Protein AF-A0A760MSY5-F1 (afdb_monomer_lite)

Radius of gyration: 21.61 Å; chains: 1; bounding box: 55×41×45 Å

Secondary structure (DSSP, 8-state):
---TTSSSSSTTSS------TT--THHHHHHHHHHHHTTS----SS--HHHHHHHHHHHTTSSSHHHHHHHHHHHHHH---HHHHTT--GGGEETTTTEEEE--SSS---EEEEPPHHHHHHHHH-

Organism: Salmonella enterica (NCBI:txid28901)

Structure (mmCIF, N/CA/C/O backbone):
data_AF-A0A760MSY5-F1
#
_entry.id   AF-A0A760MSY5-F1
#
loop_
_atom_site.group_PDB
_atom_site.id
_atom_site.type_symbol
_atom_site.label_atom_id
_atom_site.label_alt_id
_atom_site.label_comp_id
_atom_site.label_asym_id
_atom_site.label_entity_id
_atom_site.label_seq_id
_atom_site.pdbx_PDB_ins_code
_atom_site.Cartn_x
_atom_site.Cartn_y
_atom_site.Cartn_z
_atom_site.occupancy
_atom_site.B_iso_or_equiv
_atom_site.auth_seq_id
_atom_site.auth_comp_id
_atom_site.auth_asym_id
_atom_site.auth_atom_id
_atom_site.pdbx_PDB_model_num
ATOM 1 N N . MET A 1 1 ? 22.586 25.901 3.354 1.00 40.97 1 MET A N 1
ATOM 2 C CA . MET A 1 1 ? 23.831 25.902 4.152 1.00 40.97 1 MET A CA 1
ATOM 3 C C . MET A 1 1 ? 23.592 25.016 5.373 1.00 40.97 1 MET A C 1
ATOM 5 O O . MET A 1 1 ? 22.970 25.500 6.312 1.00 40.97 1 MET A O 1
ATOM 9 N N . PRO A 1 2 ? 23.890 23.703 5.324 1.00 46.94 2 PRO A N 1
ATOM 10 C CA . PRO A 1 2 ? 23.371 22.761 6.310 1.00 46.94 2 PRO A CA 1
ATOM 11 C C . PRO A 1 2 ? 24.303 22.599 7.516 1.00 46.94 2 PRO A C 1
ATOM 13 O O . PRO A 1 2 ? 25.504 22.389 7.385 1.00 46.94 2 PRO A O 1
ATOM 16 N N . SER A 1 3 ? 23.699 22.665 8.701 1.00 45.94 3 SER A N 1
ATOM 17 C CA . SER A 1 3 ? 24.295 22.462 10.025 1.00 45.94 3 SER A CA 1
ATOM 18 C C . SER A 1 3 ? 24.462 20.972 10.371 1.00 45.94 3 SER A C 1
ATOM 20 O O . SER A 1 3 ? 23.985 20.509 11.404 1.00 45.94 3 SER A O 1
ATOM 22 N N . SER A 1 4 ? 25.126 20.196 9.512 1.00 50.91 4 SER A N 1
ATOM 23 C CA . SER A 1 4 ? 25.341 18.747 9.691 1.00 50.91 4 SER A CA 1
ATOM 24 C C . SER A 1 4 ? 26.480 18.376 10.658 1.00 50.91 4 SER A C 1
ATOM 26 O O . SER A 1 4 ? 26.772 17.198 10.834 1.00 50.91 4 SER A O 1
ATOM 28 N N . ALA A 1 5 ? 27.124 19.347 11.309 1.00 48.00 5 ALA A N 1
ATOM 29 C CA . ALA A 1 5 ? 28.349 19.103 12.075 1.00 48.00 5 ALA A CA 1
ATOM 30 C C . ALA A 1 5 ? 28.143 18.677 13.545 1.00 48.00 5 ALA A C 1
ATOM 32 O O . ALA A 1 5 ? 29.095 18.234 14.177 1.00 48.00 5 ALA A O 1
ATOM 33 N N . LEU A 1 6 ? 26.934 18.783 14.114 1.00 47.06 6 LEU A N 1
ATOM 34 C CA . LEU A 1 6 ? 26.741 18.602 15.568 1.00 47.06 6 LEU A CA 1
ATOM 35 C C . LEU A 1 6 ? 26.134 17.253 15.994 1.00 47.06 6 LEU A C 1
ATOM 37 O O . LEU A 1 6 ? 26.088 16.967 17.186 1.00 47.06 6 LEU A O 1
ATOM 41 N N . SER A 1 7 ? 25.716 16.390 15.059 1.00 49.38 7 SER A N 1
ATOM 42 C CA . SER A 1 7 ? 25.141 15.076 15.409 1.00 49.38 7 SER A CA 1
ATOM 43 C C . SER A 1 7 ? 26.186 13.973 15.616 1.00 49.38 7 SER A C 1
ATOM 45 O O . SER A 1 7 ? 25.867 12.945 16.208 1.00 49.38 7 SER A O 1
ATOM 47 N N . VAL A 1 8 ? 27.420 14.152 15.133 1.00 52.41 8 VAL A N 1
ATOM 48 C CA . VAL A 1 8 ? 28.436 13.082 15.152 1.00 52.41 8 VAL A CA 1
ATOM 49 C C . VAL A 1 8 ? 29.149 12.990 16.508 1.00 52.41 8 VAL A C 1
ATOM 51 O O . VAL A 1 8 ? 29.555 11.905 16.912 1.00 52.41 8 VAL A O 1
ATOM 54 N N . SER A 1 9 ? 29.226 14.085 17.275 1.00 46.94 9 SER A N 1
ATOM 55 C CA . SER A 1 9 ? 29.956 14.088 18.554 1.00 46.94 9 SER A CA 1
ATOM 56 C C . SER A 1 9 ? 29.232 13.402 19.717 1.00 46.94 9 SER A C 1
ATOM 58 O O . SER A 1 9 ? 29.896 12.952 20.646 1.00 46.94 9 SER A O 1
ATOM 60 N N . TYR A 1 10 ? 27.901 13.271 19.692 1.00 50.97 10 TYR A N 1
ATOM 61 C CA . TYR A 1 10 ? 27.163 12.643 20.804 1.00 50.97 10 TYR A CA 1
ATOM 62 C C . TYR A 1 10 ? 27.133 11.109 20.745 1.00 50.97 10 TYR A C 1
ATOM 64 O O . TYR A 1 10 ? 26.985 10.463 21.780 1.00 50.97 10 TYR A O 1
ATOM 72 N N . ALA A 1 11 ? 27.338 10.510 19.567 1.00 47.09 11 ALA A N 1
ATOM 73 C CA . ALA A 1 11 ? 27.402 9.054 19.421 1.00 47.09 11 ALA A CA 1
ATOM 74 C C . ALA A 1 11 ? 28.681 8.446 20.034 1.00 47.09 11 ALA A C 1
ATOM 76 O O . ALA A 1 11 ? 28.707 7.262 20.358 1.00 47.09 11 ALA A O 1
ATOM 77 N N . ALA A 1 12 ? 29.725 9.257 20.236 1.00 50.00 12 ALA A N 1
ATOM 78 C CA . ALA A 1 12 ? 31.003 8.810 20.784 1.00 50.00 12 ALA A CA 1
ATOM 79 C C . ALA A 1 12 ? 31.053 8.760 22.326 1.00 50.00 12 ALA A C 1
ATOM 81 O O . ALA A 1 12 ? 32.009 8.220 22.872 1.00 50.00 12 ALA A O 1
ATOM 82 N N . LEU A 1 13 ? 30.053 9.297 23.042 1.00 49.81 13 LEU A N 1
ATOM 83 C CA . LEU A 1 13 ? 30.079 9.381 24.515 1.00 49.81 13 LEU A CA 1
ATOM 84 C C . LEU A 1 13 ? 29.139 8.401 25.239 1.00 49.81 13 LEU A C 1
ATOM 86 O O . LEU A 1 13 ? 29.131 8.377 26.467 1.00 49.81 13 LEU A O 1
ATOM 90 N N . ILE A 1 14 ? 28.392 7.550 24.522 1.00 51.16 14 ILE A N 1
ATOM 91 C CA . ILE A 1 14 ? 27.525 6.511 25.122 1.00 51.16 14 ILE A CA 1
ATOM 92 C C . ILE A 1 14 ? 28.010 5.104 24.730 1.00 51.16 14 ILE A C 1
ATOM 94 O O . ILE A 1 14 ? 27.237 4.231 24.361 1.00 51.16 14 ILE A O 1
ATOM 98 N N . PHE A 1 15 ? 29.317 4.864 24.812 1.00 47.19 15 PHE A N 1
ATOM 99 C CA . PHE A 1 15 ? 29.854 3.502 24.862 1.00 47.19 15 PHE A CA 1
ATOM 100 C C . PHE A 1 15 ? 30.943 3.394 25.937 1.00 47.19 15 PHE A C 1
ATOM 102 O O . PHE A 1 15 ? 32.123 3.265 25.611 1.00 47.19 15 PHE A O 1
ATOM 109 N N . PRO A 1 16 ? 30.595 3.409 27.237 1.00 46.97 16 PRO A N 1
ATOM 110 C CA . PRO A 1 16 ? 31.477 2.836 28.230 1.00 46.97 16 PRO A CA 1
ATOM 111 C C . PRO A 1 16 ? 31.322 1.313 28.155 1.00 46.97 16 PRO A C 1
ATOM 113 O O . PRO A 1 16 ? 30.347 0.736 28.624 1.00 46.97 16 PRO A O 1
ATOM 116 N N . THR A 1 17 ? 32.272 0.687 27.465 1.00 56.97 17 THR A N 1
ATOM 117 C CA . THR A 1 17 ? 32.868 -0.618 27.792 1.00 56.97 17 THR A CA 1
ATOM 118 C C . THR A 1 17 ? 32.042 -1.532 28.710 1.00 56.97 17 THR A C 1
ATOM 120 O O . THR A 1 17 ? 32.356 -1.683 29.890 1.00 56.97 17 THR A O 1
ATOM 123 N N . LEU A 1 18 ? 31.042 -2.224 28.159 1.00 45.78 18 LEU A N 1
ATOM 124 C CA . LEU A 1 18 ? 30.543 -3.464 28.754 1.00 45.78 18 LEU A CA 1
ATOM 125 C C . LEU A 1 18 ? 31.111 -4.639 27.955 1.00 45.78 18 LEU A C 1
ATOM 127 O O . LEU A 1 18 ? 30.482 -5.201 27.063 1.00 45.78 18 LEU A O 1
ATOM 131 N N . SER A 1 19 ? 32.364 -4.960 28.266 1.00 51.84 19 SER A N 1
ATOM 132 C CA . SER A 1 19 ? 33.022 -6.199 27.862 1.00 51.84 19 SER A CA 1
ATOM 133 C C . SER A 1 19 ? 32.385 -7.360 28.631 1.00 51.84 19 SER A C 1
ATOM 135 O O . SER A 1 19 ? 32.859 -7.736 29.703 1.00 51.84 19 SER A O 1
ATOM 137 N N . LEU A 1 20 ? 31.300 -7.922 28.100 1.00 51.69 20 LEU A N 1
ATOM 138 C CA . LEU A 1 20 ? 30.809 -9.239 28.506 1.00 51.69 20 LEU A CA 1
ATOM 139 C C . LEU A 1 20 ? 31.467 -10.301 27.609 1.00 51.69 20 LEU A C 1
ATOM 141 O O . LEU A 1 20 ? 31.286 -10.252 26.389 1.00 51.69 20 LEU A O 1
ATOM 145 N N . PRO A 1 21 ? 32.221 -11.266 28.163 1.00 51.41 21 PRO A N 1
ATOM 146 C CA . PRO A 1 21 ? 32.756 -12.363 27.379 1.00 51.41 21 PRO A CA 1
ATOM 147 C C . PRO A 1 21 ? 31.629 -13.373 27.133 1.00 51.41 21 PRO A C 1
ATOM 149 O O . PRO A 1 21 ? 31.024 -13.871 28.079 1.00 51.41 21 PRO A O 1
ATOM 152 N N . GLY A 1 22 ? 31.338 -13.677 25.867 1.00 58.28 22 GLY A N 1
ATOM 153 C CA . GLY A 1 22 ? 30.522 -14.848 25.513 1.00 58.28 22 GLY A CA 1
ATOM 154 C C . GLY A 1 22 ? 29.288 -14.624 24.639 1.00 58.28 22 GLY A C 1
ATOM 155 O O . GLY A 1 22 ? 28.585 -15.595 24.376 1.00 58.28 22 GLY A O 1
ATOM 156 N N . PHE A 1 23 ? 29.020 -13.416 24.134 1.00 48.72 23 PHE A N 1
ATOM 157 C CA . PHE A 1 23 ? 27.897 -13.200 23.211 1.00 48.72 23 PHE A CA 1
ATOM 158 C C . PHE A 1 23 ? 28.374 -12.894 21.791 1.00 48.72 23 PHE A C 1
ATOM 160 O O . PHE A 1 23 ? 29.101 -11.938 21.537 1.00 48.72 23 PHE A O 1
ATOM 167 N N . SER A 1 24 ? 27.964 -13.764 20.867 1.00 52.03 24 SER A N 1
ATOM 168 C CA . SER A 1 24 ? 28.281 -13.712 19.442 1.00 52.03 24 SER A CA 1
ATOM 169 C C . SER A 1 24 ? 28.017 -12.326 18.835 1.00 52.03 24 SER A C 1
ATOM 171 O O . SER A 1 24 ? 26.949 -11.741 19.018 1.00 52.03 24 SER A O 1
ATOM 173 N N . CYS A 1 25 ? 28.984 -11.852 18.043 1.00 48.72 25 CYS A N 1
ATOM 174 C CA . CYS A 1 25 ? 29.066 -10.535 17.390 1.00 48.72 25 CYS A CA 1
ATOM 175 C C . CYS A 1 25 ? 27.820 -10.135 16.552 1.00 48.72 25 CYS A C 1
ATOM 177 O O . CYS A 1 25 ? 27.599 -8.962 16.260 1.00 48.72 25 CYS A O 1
ATOM 179 N N . VAL A 1 26 ? 26.946 -11.092 16.222 1.00 53.03 26 VAL A N 1
ATOM 180 C CA . VAL A 1 26 ? 25.732 -10.899 15.407 1.00 53.03 26 VAL A CA 1
ATOM 181 C C . VAL A 1 26 ? 24.665 -10.037 16.109 1.00 53.03 26 VAL A C 1
ATOM 183 O O . VAL A 1 26 ? 23.945 -9.293 15.446 1.00 53.03 26 VAL A O 1
ATOM 186 N N . ILE A 1 27 ? 24.582 -10.065 17.447 1.00 54.62 27 ILE A N 1
ATOM 187 C CA . ILE A 1 27 ? 23.557 -9.308 18.196 1.00 54.62 27 ILE A CA 1
ATOM 188 C C . ILE A 1 27 ? 23.866 -7.804 18.207 1.00 54.62 27 ILE A C 1
ATOM 190 O O . ILE A 1 27 ? 22.95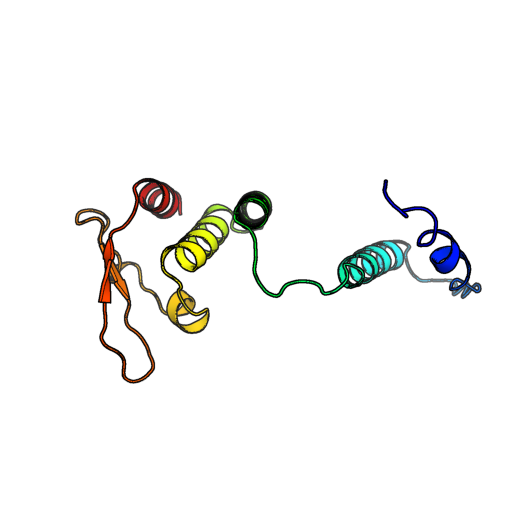0 -6.988 18.129 1.00 54.62 27 ILE A O 1
ATOM 194 N N . ILE A 1 28 ? 25.147 -7.423 18.226 1.00 53.34 28 ILE A N 1
ATOM 195 C CA . ILE A 1 28 ? 25.569 -6.014 18.266 1.00 53.34 28 ILE A CA 1
ATOM 196 C C . ILE A 1 28 ? 25.227 -5.312 16.944 1.00 53.34 28 ILE A C 1
ATOM 198 O O . ILE A 1 28 ? 24.782 -4.166 16.956 1.00 53.34 28 ILE A O 1
ATOM 202 N N . HIS A 1 29 ? 25.334 -6.012 15.809 1.00 55.06 29 HIS A N 1
ATOM 203 C CA . HIS A 1 29 ? 24.972 -5.460 14.500 1.00 55.06 29 HIS A CA 1
ATOM 204 C C . HIS A 1 29 ? 23.451 -5.302 14.335 1.00 55.06 29 HIS A C 1
ATOM 206 O O . HIS A 1 29 ? 22.983 -4.320 13.761 1.00 55.06 29 HIS A O 1
ATOM 212 N N . PHE A 1 30 ? 22.669 -6.222 14.911 1.00 51.66 30 PHE A N 1
ATOM 213 C CA . PHE A 1 30 ? 21.208 -6.133 14.919 1.00 51.66 30 PHE A CA 1
ATOM 214 C C . PHE A 1 30 ? 20.705 -5.005 15.834 1.00 51.66 30 PHE A C 1
ATOM 216 O O . PHE A 1 30 ? 19.791 -4.267 15.466 1.00 51.66 30 PHE A O 1
ATOM 223 N N . PHE A 1 31 ? 21.343 -4.810 16.995 1.00 48.47 31 PHE A N 1
ATOM 224 C CA . PHE A 1 31 ? 21.008 -3.722 17.917 1.00 48.47 31 PHE A CA 1
ATOM 225 C C . PHE A 1 31 ? 21.409 -2.346 17.378 1.00 48.47 31 PHE A C 1
ATOM 227 O O . PHE A 1 31 ? 20.640 -1.402 17.535 1.00 48.47 31 PHE A O 1
ATOM 234 N N . LEU A 1 32 ? 22.550 -2.215 16.688 1.00 52.22 32 LEU A N 1
ATOM 235 C CA . LEU A 1 32 ? 22.927 -0.948 16.052 1.00 52.22 32 LEU A CA 1
ATOM 236 C C . LEU A 1 32 ? 21.984 -0.577 14.900 1.00 52.22 32 LEU A C 1
ATOM 238 O O . LEU A 1 32 ? 21.632 0.590 14.766 1.00 52.22 32 LEU A O 1
ATOM 242 N N . PHE A 1 33 ? 21.537 -1.551 14.101 1.00 52.22 33 PHE A N 1
ATOM 243 C CA . PHE A 1 33 ? 20.589 -1.309 13.009 1.00 52.22 33 PHE A CA 1
ATOM 244 C C . PHE A 1 33 ? 19.196 -0.925 13.536 1.00 52.22 33 PHE A C 1
AT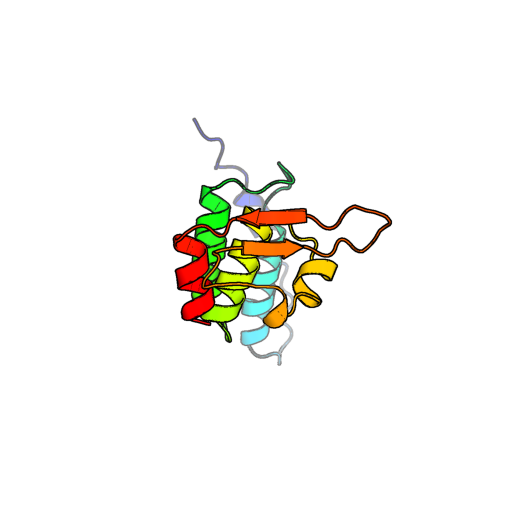OM 246 O O . PHE A 1 33 ? 18.569 0.004 13.030 1.00 52.22 33 PHE A O 1
ATOM 253 N N . PHE A 1 34 ? 18.741 -1.574 14.614 1.00 50.25 34 PHE A N 1
ATOM 254 C CA . PHE A 1 34 ? 17.491 -1.226 15.296 1.00 50.25 34 PHE A CA 1
ATOM 255 C C . PHE A 1 34 ? 17.562 0.147 15.991 1.00 50.25 34 PHE A C 1
ATOM 257 O O . PHE A 1 34 ? 16.599 0.913 15.965 1.00 50.25 34 PHE A O 1
ATOM 264 N N . PHE A 1 35 ? 18.714 0.499 16.568 1.00 45.69 35 PHE A N 1
ATOM 265 C CA . PHE A 1 35 ? 18.916 1.784 17.238 1.00 45.69 35 PHE A CA 1
ATOM 266 C C . PHE A 1 35 ? 19.104 2.946 16.244 1.00 45.69 35 PHE A C 1
ATOM 268 O O . PHE A 1 35 ? 18.601 4.040 16.498 1.00 45.69 35 PHE A O 1
ATOM 275 N N . LEU A 1 36 ? 19.716 2.714 15.072 1.00 50.38 36 LEU A N 1
ATOM 276 C CA . LEU A 1 36 ? 19.736 3.696 13.976 1.00 50.38 36 LEU A CA 1
ATOM 277 C C . LEU A 1 36 ? 18.349 3.913 13.349 1.00 50.38 36 LEU A C 1
ATOM 279 O O . LEU A 1 36 ? 18.032 5.041 12.977 1.00 50.38 36 LEU A O 1
ATOM 283 N N . TRP A 1 37 ? 17.499 2.883 13.272 1.00 47.19 37 TRP A N 1
ATOM 284 C CA . TRP A 1 37 ? 16.121 3.018 12.780 1.00 47.19 37 TRP A CA 1
ATOM 285 C C . TRP A 1 37 ? 15.264 3.950 13.654 1.00 47.19 37 TRP A C 1
ATOM 287 O O . TRP A 1 37 ? 14.424 4.689 13.146 1.00 47.19 37 TRP A O 1
ATOM 297 N N . SER A 1 38 ? 15.499 3.983 14.970 1.00 47.16 38 SER A N 1
ATOM 298 C CA . SER A 1 38 ? 14.750 4.858 15.884 1.00 47.16 38 SER A CA 1
ATOM 299 C C . SER A 1 38 ? 15.189 6.333 15.845 1.00 47.16 38 SER A C 1
ATOM 301 O O . SER A 1 38 ? 14.531 7.173 16.464 1.00 47.16 38 SER A O 1
ATOM 303 N N . ALA A 1 39 ? 16.287 6.666 15.159 1.00 50.19 39 ALA A N 1
ATOM 304 C CA . ALA A 1 39 ? 16.928 7.980 15.241 1.00 50.19 39 ALA A CA 1
ATOM 305 C C . ALA A 1 39 ? 16.521 8.979 14.138 1.00 50.19 39 ALA A C 1
ATOM 307 O O . ALA A 1 39 ? 17.004 10.112 14.141 1.00 50.19 39 ALA A O 1
ATOM 308 N N . SER A 1 40 ? 15.611 8.640 13.217 1.00 54.34 40 SER A N 1
ATOM 309 C CA . SER A 1 40 ? 15.065 9.621 12.269 1.00 54.34 40 SER A CA 1
ATOM 310 C C . SER A 1 40 ? 13.917 10.416 12.903 1.00 54.34 40 SER A C 1
ATOM 312 O O . SER A 1 40 ? 12.737 10.118 12.730 1.00 54.34 40 SER A O 1
ATOM 314 N N . VAL A 1 41 ? 14.314 11.411 13.696 1.00 54.78 41 VAL A N 1
ATOM 315 C CA . VAL A 1 41 ? 13.654 12.702 13.948 1.00 54.78 41 VAL A CA 1
ATOM 316 C C . VAL A 1 41 ? 12.226 12.818 13.385 1.00 54.78 41 VAL A C 1
ATOM 318 O O . VAL A 1 41 ? 12.015 13.058 12.199 1.00 54.78 41 VAL A O 1
ATOM 321 N N . GLN A 1 42 ? 11.236 12.740 14.276 1.00 66.56 42 GLN A N 1
ATOM 322 C CA . GLN A 1 42 ? 9.842 13.096 14.001 1.00 66.56 42 GLN A CA 1
ATOM 323 C C . GLN A 1 42 ? 9.728 14.536 13.472 1.00 66.56 42 GLN A C 1
ATOM 325 O O . GLN A 1 42 ? 9.765 15.500 14.238 1.00 66.56 42 GLN A O 1
ATOM 330 N N . LYS A 1 43 ? 9.511 14.689 12.163 1.00 65.44 43 LYS A N 1
ATOM 331 C CA . LYS A 1 43 ? 8.907 15.881 11.557 1.00 65.44 43 LYS A CA 1
ATOM 332 C C . LYS A 1 43 ? 8.131 15.457 10.306 1.00 65.44 43 LYS A C 1
ATOM 334 O O . LYS A 1 43 ? 8.733 15.136 9.294 1.00 65.44 43 LYS A O 1
ATOM 339 N N . ARG A 1 44 ? 6.796 15.558 10.410 1.00 63.78 44 ARG A N 1
ATOM 340 C CA . ARG A 1 44 ? 5.720 15.150 9.469 1.00 63.78 44 ARG A CA 1
ATOM 341 C C . ARG A 1 44 ? 5.223 13.705 9.652 1.00 63.78 44 ARG A C 1
ATOM 343 O O . ARG A 1 44 ? 5.999 12.777 9.804 1.00 63.78 44 ARG A O 1
ATOM 350 N N . LYS A 1 45 ? 3.888 13.556 9.688 1.00 75.50 45 LYS A N 1
ATOM 351 C CA . LYS A 1 45 ? 3.141 12.291 9.888 1.00 75.50 45 LYS A CA 1
ATOM 352 C C . LYS A 1 45 ? 2.502 11.779 8.587 1.00 75.50 45 LYS A C 1
ATOM 354 O O . LYS A 1 45 ? 1.460 11.131 8.622 1.00 75.50 45 LYS A O 1
ATOM 359 N N . PHE A 1 46 ? 3.055 12.158 7.443 1.00 79.62 46 PHE A N 1
ATOM 360 C CA . PHE A 1 46 ? 2.555 11.785 6.123 1.00 79.62 46 PHE A CA 1
ATOM 361 C C . PHE A 1 46 ? 3.743 11.470 5.222 1.00 79.62 46 PHE A C 1
ATOM 363 O O . PHE A 1 46 ? 4.789 12.095 5.385 1.00 79.62 46 PHE A O 1
ATOM 370 N N . LEU A 1 47 ? 3.564 10.516 4.308 1.00 82.38 47 LEU A N 1
ATOM 371 C CA . LEU A 1 47 ? 4.583 10.164 3.325 1.00 82.38 47 LEU A CA 1
ATOM 372 C C . LEU A 1 47 ? 4.464 11.078 2.103 1.00 82.38 47 LEU A C 1
ATOM 374 O O . LEU A 1 47 ? 3.349 11.380 1.662 1.00 82.38 47 LEU A O 1
ATOM 378 N N . THR A 1 48 ? 5.594 11.500 1.542 1.00 87.88 48 THR A N 1
ATOM 379 C CA . THR A 1 48 ? 5.626 12.131 0.217 1.00 87.88 48 THR A CA 1
ATOM 380 C C . THR A 1 48 ? 5.533 11.071 -0.890 1.00 87.88 48 THR A C 1
ATOM 382 O O . THR A 1 48 ? 5.812 9.894 -0.646 1.00 87.88 48 THR A O 1
ATOM 385 N N . PRO A 1 49 ? 5.141 11.441 -2.123 1.00 85.12 49 PRO A N 1
ATOM 386 C CA . PRO A 1 49 ? 5.079 10.494 -3.238 1.00 85.12 49 PRO A CA 1
ATOM 387 C C . PRO A 1 49 ? 6.409 9.775 -3.506 1.00 85.12 49 PRO A C 1
ATOM 389 O O . PRO A 1 49 ? 6.415 8.598 -3.864 1.00 85.12 49 PRO A O 1
ATOM 392 N N . GLU A 1 50 ? 7.535 10.458 -3.300 1.00 88.00 50 GLU A N 1
ATOM 393 C CA . GLU A 1 50 ? 8.879 9.901 -3.466 1.00 88.00 50 GLU A CA 1
ATOM 394 C C . GLU A 1 50 ? 9.178 8.844 -2.396 1.00 88.00 50 GLU A C 1
ATOM 396 O O . GLU A 1 50 ? 9.663 7.761 -2.714 1.00 88.00 50 GLU A O 1
ATOM 401 N N . GLU A 1 51 ? 8.824 9.117 -1.138 1.00 87.94 51 GLU A N 1
ATOM 402 C CA . GLU A 1 51 ? 8.965 8.160 -0.034 1.00 87.94 51 GLU A CA 1
ATOM 403 C C . GLU A 1 51 ? 8.080 6.927 -0.241 1.00 87.94 51 GLU A C 1
ATOM 405 O O . GLU A 1 51 ? 8.495 5.807 0.053 1.00 87.94 51 GLU A O 1
ATOM 410 N N . VAL A 1 52 ? 6.877 7.107 -0.796 1.00 89.25 52 VAL A N 1
ATOM 411 C CA . VAL A 1 52 ? 6.006 5.986 -1.179 1.00 89.25 52 VAL A CA 1
ATOM 412 C C . VAL A 1 52 ? 6.641 5.157 -2.292 1.00 89.25 52 VAL A C 1
ATOM 414 O O . VAL A 1 52 ? 6.556 3.933 -2.244 1.00 89.25 52 VAL A O 1
ATOM 417 N N . SER A 1 53 ? 7.307 5.783 -3.268 1.00 89.19 53 SER A N 1
ATOM 418 C CA . SER A 1 53 ? 8.042 5.042 -4.301 1.00 89.19 53 SER A CA 1
ATOM 419 C C . SER A 1 53 ? 9.157 4.197 -3.689 1.00 89.19 53 SER A C 1
ATOM 421 O O . SER A 1 53 ? 9.227 3.005 -3.964 1.00 89.19 53 SER A O 1
ATOM 423 N N . LEU A 1 54 ? 9.959 4.776 -2.790 1.00 89.81 54 LEU A N 1
ATOM 424 C CA . LEU A 1 54 ? 11.012 4.046 -2.077 1.00 89.81 54 LEU A CA 1
ATOM 425 C C . LEU A 1 54 ? 10.448 2.891 -1.238 1.00 89.81 54 LEU A C 1
ATOM 427 O O . LEU A 1 54 ? 11.053 1.824 -1.163 1.00 89.81 54 LEU A O 1
ATOM 431 N N . LEU A 1 55 ? 9.278 3.083 -0.623 1.00 89.94 55 LEU A N 1
ATOM 432 C CA . LEU A 1 55 ? 8.590 2.037 0.131 1.00 89.94 55 LEU A CA 1
ATOM 433 C C . LEU A 1 55 ? 8.109 0.895 -0.778 1.00 89.94 55 LEU A C 1
ATOM 435 O O . LEU A 1 55 ? 8.221 -0.272 -0.402 1.00 89.94 55 LEU A O 1
ATOM 439 N N . LEU A 1 56 ? 7.585 1.219 -1.962 1.00 90.38 56 LEU A N 1
ATOM 440 C CA . LEU A 1 56 ? 7.189 0.231 -2.966 1.00 90.38 56 LEU A CA 1
ATOM 441 C C . LEU A 1 56 ? 8.400 -0.558 -3.472 1.00 90.38 56 LEU A C 1
ATOM 443 O O . LEU A 1 56 ? 8.323 -1.782 -3.549 1.00 90.38 56 LEU A O 1
ATOM 447 N N . ASP A 1 57 ? 9.524 0.110 -3.728 1.00 90.25 57 ASP A N 1
ATOM 448 C CA . ASP A 1 57 ? 10.766 -0.540 -4.156 1.00 90.25 57 ASP A CA 1
ATOM 449 C C . ASP A 1 57 ? 11.319 -1.458 -3.055 1.00 90.25 57 ASP A C 1
ATOM 451 O O . ASP A 1 57 ? 11.694 -2.602 -3.312 1.00 90.25 57 ASP A O 1
ATOM 455 N N . ALA A 1 58 ? 11.291 -1.010 -1.797 1.00 90.19 58 ALA A N 1
ATOM 456 C CA . ALA A 1 58 ? 11.700 -1.825 -0.656 1.00 90.19 58 ALA A CA 1
ATOM 457 C C . ALA A 1 58 ? 10.802 -3.059 -0.453 1.00 90.19 58 ALA A C 1
ATOM 459 O O . ALA A 1 58 ? 11.283 -4.110 -0.019 1.00 90.19 58 ALA A O 1
ATOM 460 N N . ALA A 1 59 ? 9.510 -2.967 -0.787 1.00 90.19 59 ALA A N 1
ATOM 461 C CA . ALA A 1 59 ? 8.577 -4.088 -0.686 1.00 90.19 59 ALA A CA 1
ATOM 462 C C . ALA A 1 59 ? 8.949 -5.254 -1.618 1.00 90.19 59 ALA A C 1
ATOM 464 O O . ALA A 1 59 ? 8.675 -6.408 -1.277 1.00 90.19 59 ALA A O 1
ATOM 465 N N . LEU A 1 60 ? 9.622 -4.966 -2.739 1.00 87.75 60 LEU A N 1
ATOM 466 C CA . LEU A 1 60 ? 10.090 -5.964 -3.704 1.00 87.75 60 LEU A CA 1
ATOM 467 C C . LEU A 1 60 ? 11.268 -6.809 -3.187 1.00 87.75 60 LEU A C 1
ATOM 469 O O . LEU A 1 60 ? 11.532 -7.881 -3.722 1.00 87.75 60 LEU A O 1
ATOM 473 N N . CYS A 1 61 ? 11.953 -6.379 -2.127 1.00 86.62 61 CYS A N 1
ATOM 474 C CA . CYS A 1 61 ? 13.056 -7.131 -1.516 1.00 86.62 61 CYS A CA 1
ATOM 475 C C . CYS A 1 61 ? 12.595 -8.119 -0.424 1.00 86.62 61 CYS A C 1
ATOM 477 O O . CYS A 1 61 ? 13.422 -8.786 0.198 1.00 86.62 61 CYS A O 1
ATOM 479 N N . GLY A 1 62 ? 11.291 -8.179 -0.132 1.00 83.94 62 GLY A N 1
ATOM 480 C CA . GLY A 1 62 ? 10.726 -9.019 0.925 1.00 83.94 62 GLY A CA 1
ATOM 481 C C . GLY A 1 62 ? 10.390 -10.449 0.487 1.00 83.94 62 GLY A C 1
ATOM 482 O O . GLY A 1 62 ? 10.533 -10.830 -0.667 1.00 83.94 62 GLY A O 1
ATOM 483 N N . ALA A 1 63 ? 9.856 -11.240 1.424 1.00 82.88 63 ALA A N 1
ATOM 484 C CA . ALA A 1 63 ? 9.469 -12.633 1.169 1.00 82.88 63 ALA A CA 1
ATOM 485 C C . ALA A 1 63 ? 8.292 -12.799 0.183 1.00 82.88 63 ALA A C 1
ATOM 487 O O . ALA A 1 63 ? 8.168 -13.843 -0.444 1.00 82.88 63 ALA A O 1
ATOM 488 N N . ASN A 1 64 ? 7.414 -11.794 0.069 1.00 87.38 64 ASN A N 1
ATOM 489 C CA . ASN A 1 64 ? 6.267 -11.794 -0.848 1.00 87.38 64 ASN A CA 1
ATOM 490 C C . ASN A 1 64 ? 6.214 -10.459 -1.611 1.00 87.38 64 ASN A C 1
ATOM 492 O O . ASN A 1 64 ? 5.420 -9.586 -1.246 1.00 87.38 64 ASN A O 1
ATOM 496 N N . PRO A 1 65 ? 7.083 -10.272 -2.617 1.00 89.38 65 PRO A N 1
ATOM 497 C CA . PRO A 1 65 ? 7.293 -8.974 -3.251 1.00 89.38 65 PRO A CA 1
ATOM 498 C C . PRO A 1 65 ? 6.049 -8.465 -3.983 1.00 89.38 65 PRO A C 1
ATOM 500 O O . PRO A 1 65 ? 5.583 -7.365 -3.692 1.00 89.38 65 PRO A O 1
ATOM 503 N N . GLU A 1 66 ? 5.453 -9.302 -4.835 1.00 89.69 66 GLU A N 1
ATOM 504 C CA . GLU A 1 66 ? 4.241 -8.994 -5.610 1.00 89.69 66 GLU A CA 1
ATOM 505 C C . GLU A 1 66 ? 3.079 -8.574 -4.698 1.00 89.69 66 GLU A C 1
ATOM 507 O O . GLU A 1 66 ? 2.504 -7.490 -4.828 1.00 89.69 66 GLU A O 1
ATOM 512 N N . ARG A 1 67 ? 2.805 -9.398 -3.677 1.00 90.06 67 ARG A N 1
ATOM 513 C CA . ARG A 1 67 ? 1.742 -9.155 -2.697 1.00 90.06 67 ARG A CA 1
ATOM 514 C C . ARG A 1 67 ? 1.953 -7.844 -1.948 1.00 90.06 67 ARG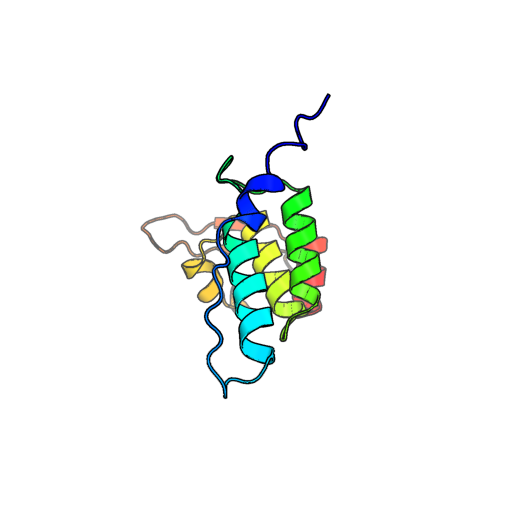 A C 1
ATOM 516 O O . ARG A 1 67 ? 1.025 -7.049 -1.825 1.00 90.06 67 ARG A O 1
ATOM 523 N N . ASN A 1 68 ? 3.146 -7.635 -1.393 1.00 91.12 68 ASN A N 1
ATOM 524 C CA . ASN A 1 68 ? 3.425 -6.474 -0.551 1.00 91.12 68 ASN A CA 1
ATOM 525 C C . ASN A 1 68 ? 3.379 -5.185 -1.372 1.00 91.12 68 ASN A C 1
ATOM 527 O O . ASN A 1 68 ? 2.758 -4.213 -0.942 1.00 91.12 68 ASN A O 1
ATOM 531 N N . HIS A 1 69 ? 3.972 -5.202 -2.567 1.00 92.25 69 HIS A N 1
ATOM 532 C CA . HIS A 1 69 ? 3.917 -4.089 -3.503 1.00 92.25 69 HIS A CA 1
ATOM 533 C C . HIS A 1 69 ? 2.463 -3.755 -3.871 1.00 92.25 69 HIS A C 1
ATOM 535 O O . HIS A 1 69 ? 2.047 -2.601 -3.760 1.00 92.25 69 HIS A O 1
ATOM 541 N N . CYS A 1 70 ? 1.654 -4.763 -4.221 1.00 91.19 70 CYS A N 1
ATOM 542 C CA . CYS A 1 70 ? 0.237 -4.578 -4.525 1.00 91.19 70 CYS A CA 1
ATOM 543 C C . CYS A 1 70 ? -0.542 -3.995 -3.333 1.00 91.19 70 CYS A C 1
ATOM 545 O O . CYS A 1 70 ? -1.270 -3.018 -3.491 1.00 91.19 70 CYS A O 1
ATOM 547 N N . LEU A 1 71 ? -0.377 -4.543 -2.126 1.00 90.44 71 LEU A N 1
ATOM 548 C CA . LEU A 1 71 ? -1.091 -4.076 -0.932 1.00 90.44 71 LEU A CA 1
ATOM 549 C C . LEU A 1 71 ? -0.777 -2.613 -0.595 1.00 90.44 71 LEU A C 1
ATOM 551 O O . LEU A 1 71 ? -1.692 -1.846 -0.292 1.00 90.44 71 LEU A O 1
ATOM 555 N N . ILE A 1 72 ? 0.495 -2.216 -0.671 1.00 91.12 72 ILE A N 1
ATOM 556 C CA . ILE A 1 72 ? 0.923 -0.835 -0.408 1.00 91.12 72 ILE A CA 1
ATOM 557 C C . ILE A 1 72 ? 0.360 0.107 -1.477 1.00 91.12 72 ILE A C 1
ATOM 559 O O . ILE A 1 72 ? -0.177 1.163 -1.139 1.00 91.12 72 ILE A O 1
ATOM 563 N N . LEU A 1 73 ? 0.417 -0.292 -2.752 1.00 90.69 73 LEU A N 1
ATOM 564 C CA . LEU A 1 73 ? -0.114 0.490 -3.868 1.00 90.69 73 LEU A CA 1
ATOM 565 C C . LEU A 1 73 ? -1.626 0.719 -3.726 1.00 90.69 73 LEU A C 1
ATOM 567 O O . LEU A 1 73 ? -2.094 1.851 -3.839 1.00 90.69 73 LEU A O 1
ATOM 571 N N . MET A 1 74 ? -2.378 -0.337 -3.410 1.00 88.56 74 MET A N 1
ATOM 572 C CA . MET A 1 74 ? -3.826 -0.267 -3.207 1.00 88.56 74 MET A CA 1
ATOM 573 C C . MET A 1 74 ? -4.184 0.598 -1.995 1.00 88.56 74 MET A C 1
ATOM 575 O O . MET A 1 74 ? -5.107 1.410 -2.070 1.00 88.56 74 MET A O 1
ATOM 579 N N . ALA A 1 75 ? -3.446 0.475 -0.888 1.00 89.69 75 ALA A N 1
ATOM 580 C CA . ALA A 1 75 ? -3.647 1.306 0.296 1.00 89.69 75 ALA A CA 1
ATOM 581 C C . ALA A 1 75 ? -3.417 2.795 0.004 1.00 89.69 75 ALA A C 1
ATOM 583 O O . ALA A 1 75 ? -4.198 3.631 0.460 1.00 89.69 75 ALA A O 1
ATOM 584 N N . PHE A 1 76 ? -2.380 3.116 -0.774 1.00 88.25 76 PHE A N 1
ATOM 585 C CA . PHE A 1 76 ? -2.036 4.487 -1.136 1.00 88.25 76 PHE A CA 1
ATOM 586 C C . PHE A 1 76 ? -3.047 5.117 -2.104 1.00 88.25 76 PHE A C 1
ATOM 588 O O . PHE A 1 76 ? -3.465 6.251 -1.884 1.00 88.25 76 PHE A O 1
ATOM 595 N N . LEU A 1 77 ? -3.474 4.391 -3.142 1.00 87.81 77 LEU A N 1
ATOM 596 C CA . LEU A 1 77 ? -4.352 4.932 -4.188 1.00 87.81 77 LEU A CA 1
ATOM 597 C C . LEU A 1 77 ? -5.819 5.010 -3.757 1.00 87.81 77 LEU A C 1
ATOM 599 O O . LEU A 1 77 ? -6.487 6.008 -4.021 1.00 87.81 77 LEU A O 1
ATOM 603 N N . HIS A 1 78 ? -6.314 3.997 -3.043 1.00 85.38 78 HIS A N 1
ATOM 604 C CA . HIS A 1 78 ? -7.725 3.924 -2.641 1.00 85.38 78 HIS A CA 1
ATOM 605 C C . HIS A 1 78 ? -7.982 4.384 -1.205 1.00 85.38 78 HIS A C 1
ATOM 607 O O . HIS A 1 78 ? -9.137 4.515 -0.792 1.00 85.38 78 HIS A O 1
ATOM 613 N N . GLY A 1 79 ? -6.930 4.627 -0.417 1.00 85.62 79 GLY A N 1
ATOM 614 C CA . GLY A 1 79 ? -7.063 5.010 0.990 1.00 85.62 79 GLY A CA 1
ATOM 615 C C . GLY A 1 79 ? -7.721 3.913 1.831 1.00 85.62 79 GLY A C 1
ATOM 616 O O . GLY A 1 79 ? -8.576 4.196 2.687 1.00 85.62 79 GLY A O 1
ATOM 617 N N . PHE A 1 80 ? -7.380 2.648 1.559 1.00 84.81 80 PHE A N 1
ATOM 618 C CA . PHE A 1 80 ? -7.856 1.529 2.367 1.00 84.81 80 PHE A CA 1
ATOM 619 C C . PHE A 1 80 ? -7.300 1.625 3.782 1.00 84.81 80 PHE A C 1
ATOM 621 O O . PHE A 1 80 ? -6.103 1.827 3.996 1.00 84.81 80 PHE A O 1
ATOM 628 N N . ARG A 1 81 ? -8.163 1.406 4.776 1.00 84.25 81 ARG A N 1
ATOM 629 C CA . ARG A 1 81 ? -7.685 1.151 6.136 1.00 84.25 81 ARG A CA 1
ATOM 630 C C . ARG A 1 81 ? -7.067 -0.238 6.190 1.00 84.25 81 ARG A C 1
ATOM 632 O O . ARG A 1 81 ? -7.550 -1.147 5.522 1.00 84.25 81 ARG A O 1
ATOM 639 N N . VAL A 1 82 ? -6.076 -0.433 7.059 1.00 83.44 82 VAL A N 1
ATOM 640 C CA . VAL A 1 82 ? -5.409 -1.738 7.244 1.00 83.44 82 VAL A CA 1
ATOM 641 C C . VAL A 1 82 ? -6.427 -2.869 7.453 1.00 83.44 82 VAL A C 1
ATOM 643 O O . VAL A 1 82 ? -6.323 -3.919 6.836 1.00 83.44 82 VAL A O 1
ATOM 646 N N . SER A 1 83 ? -7.467 -2.643 8.258 1.00 84.12 83 SER A N 1
ATOM 647 C CA . SER A 1 83 ? -8.514 -3.641 8.514 1.00 84.12 83 SER A CA 1
ATOM 648 C C . SER A 1 83 ? -9.438 -3.925 7.324 1.00 84.12 83 SER A C 1
ATOM 650 O O . SER A 1 83 ? -9.979 -5.024 7.238 1.00 84.12 83 SER A O 1
ATOM 652 N N . GLU A 1 84 ? -9.640 -2.957 6.429 1.00 84.50 84 GLU A N 1
ATOM 653 C CA . GLU A 1 84 ? -10.429 -3.120 5.201 1.00 84.50 84 GLU A CA 1
ATOM 654 C C . GLU A 1 84 ? -9.600 -3.861 4.150 1.00 84.50 84 GLU A C 1
ATOM 656 O O . GLU A 1 84 ? -10.070 -4.834 3.572 1.00 84.50 84 GLU A O 1
ATOM 661 N N . LEU A 1 85 ? -8.331 -3.475 3.993 1.00 86.94 85 LEU A N 1
ATOM 662 C CA . LEU A 1 85 ? -7.384 -4.115 3.085 1.00 86.94 85 LEU A CA 1
ATOM 663 C C . LEU A 1 85 ? -7.180 -5.601 3.415 1.00 86.94 85 LEU A C 1
ATOM 665 O O . LEU A 1 85 ? -7.165 -6.436 2.521 1.00 86.94 85 LEU A O 1
ATOM 669 N N . LEU A 1 86 ? -7.082 -5.946 4.704 1.00 86.19 86 LEU A N 1
ATOM 670 C CA . LEU A 1 86 ? -6.947 -7.337 5.156 1.00 86.19 86 LEU A CA 1
ATOM 671 C C . LEU A 1 86 ? -8.218 -8.181 4.957 1.00 86.19 86 LEU A C 1
ATOM 673 O O . LEU A 1 86 ? -8.150 -9.405 5.041 1.00 86.19 86 LEU A O 1
ATOM 677 N N . ARG A 1 87 ? -9.376 -7.548 4.743 1.00 85.62 87 ARG A N 1
ATOM 678 C CA . ARG A 1 87 ? -10.665 -8.221 4.511 1.00 85.62 87 ARG A CA 1
ATOM 679 C C . A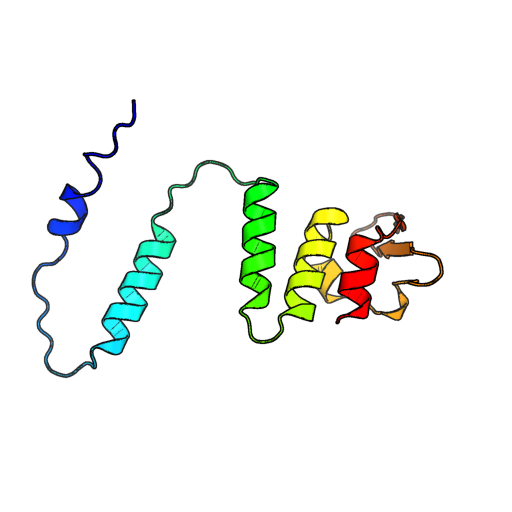RG A 1 87 ? -11.082 -8.234 3.045 1.00 85.62 87 ARG A C 1
ATOM 681 O O . ARG A 1 87 ? -12.053 -8.916 2.726 1.00 85.62 87 ARG A O 1
ATOM 688 N N . LEU A 1 88 ? -10.368 -7.498 2.195 1.00 85.75 88 LEU A N 1
ATOM 689 C CA . LEU A 1 88 ? -10.617 -7.419 0.765 1.00 85.75 88 LEU A CA 1
ATOM 690 C C . LEU A 1 88 ? -10.496 -8.808 0.136 1.00 85.75 88 LEU A C 1
ATOM 692 O O . LEU A 1 88 ? -9.522 -9.528 0.376 1.00 85.75 88 LEU A O 1
ATOM 696 N N . ARG A 1 89 ? -11.486 -9.186 -0.670 1.00 86.25 89 ARG A N 1
ATOM 697 C CA . ARG A 1 89 ? -11.484 -10.452 -1.403 1.00 86.25 89 ARG A CA 1
ATOM 698 C C . ARG A 1 89 ? -11.236 -10.189 -2.879 1.00 86.25 89 ARG A C 1
ATOM 700 O O . ARG A 1 89 ? -11.645 -9.163 -3.408 1.00 86.25 89 ARG A O 1
ATOM 707 N N . LEU A 1 90 ? -10.643 -11.163 -3.568 1.00 84.88 90 LEU A N 1
ATOM 708 C CA . LEU A 1 90 ? -10.485 -11.108 -5.027 1.00 84.88 90 LEU A CA 1
ATOM 709 C C . LEU A 1 90 ? -11.838 -11.011 -5.752 1.00 84.88 90 LEU A C 1
ATOM 711 O O . LEU A 1 90 ? -11.914 -10.404 -6.808 1.00 84.88 90 LEU A O 1
ATOM 715 N N . SER A 1 91 ? -12.916 -11.537 -5.158 1.00 86.44 91 SER A N 1
ATOM 716 C CA . SER A 1 91 ? -14.283 -11.393 -5.679 1.00 86.44 91 SER A CA 1
ATOM 717 C C . SER A 1 91 ? -14.798 -9.951 -5.687 1.00 86.44 91 SER A C 1
ATOM 719 O O . SER A 1 91 ? -15.729 -9.651 -6.425 1.00 86.44 91 SER A O 1
ATOM 721 N N . ASP A 1 92 ? -14.227 -9.076 -4.854 1.00 86.94 92 ASP A N 1
ATOM 722 C CA . ASP A 1 92 ? -14.603 -7.661 -4.779 1.00 86.94 92 ASP A CA 1
ATOM 723 C C . ASP A 1 92 ? -13.856 -6.817 -5.832 1.00 86.94 92 ASP A C 1
ATOM 725 O O . ASP A 1 92 ? -14.111 -5.618 -5.969 1.00 86.94 92 ASP A O 1
ATOM 729 N N . ILE A 1 93 ? -12.915 -7.429 -6.561 1.00 88.69 93 ILE A N 1
ATOM 730 C CA . ILE A 1 93 ? -12.066 -6.795 -7.566 1.00 88.69 93 ILE A CA 1
ATOM 731 C C . ILE A 1 93 ? -12.489 -7.300 -8.945 1.00 88.69 93 ILE A C 1
ATOM 733 O O . ILE A 1 93 ? -12.273 -8.457 -9.295 1.00 88.69 93 ILE A O 1
ATOM 737 N N . ASP A 1 94 ? -13.042 -6.411 -9.760 1.00 89.31 94 ASP A N 1
ATOM 738 C CA . ASP A 1 94 ? -13.346 -6.691 -11.156 1.00 89.31 94 ASP A CA 1
ATOM 739 C C . ASP A 1 94 ? -12.232 -6.139 -12.057 1.00 89.31 94 ASP A C 1
ATOM 741 O O . ASP A 1 94 ? -12.175 -4.948 -12.376 1.00 89.31 94 ASP A O 1
ATOM 745 N N . LEU A 1 95 ? -11.332 -7.026 -12.487 1.00 86.06 95 LEU A N 1
ATOM 746 C CA . LEU A 1 95 ? -10.251 -6.687 -13.417 1.00 86.06 95 LEU A CA 1
ATOM 747 C C . LEU A 1 95 ? -10.762 -6.405 -14.840 1.00 86.06 95 LEU A C 1
ATOM 749 O O . LEU A 1 95 ? -10.127 -5.638 -15.566 1.00 86.06 95 LEU A O 1
ATOM 753 N N . HIS A 1 96 ? -11.901 -6.980 -15.242 1.00 85.44 96 HIS A N 1
ATOM 754 C CA . HIS A 1 96 ? -12.488 -6.760 -16.566 1.00 85.44 96 HIS A CA 1
ATOM 755 C C . HIS A 1 96 ? -13.179 -5.398 -16.630 1.00 85.44 96 HIS A C 1
ATOM 757 O O . HIS A 1 96 ? -12.912 -4.603 -17.534 1.00 85.44 96 HIS A O 1
ATOM 763 N N . GLY A 1 97 ? -14.012 -5.103 -15.631 1.00 84.81 97 GLY A N 1
ATOM 764 C CA . GLY A 1 97 ? -14.672 -3.813 -15.450 1.00 84.81 97 GLY A CA 1
ATOM 765 C C . GLY A 1 97 ? -13.762 -2.712 -14.904 1.00 84.81 97 GLY A C 1
ATOM 766 O O . GLY A 1 97 ? -14.200 -1.563 -14.836 1.00 84.81 97 GLY A O 1
ATOM 767 N N . ARG A 1 98 ? -12.510 -3.044 -14.541 1.00 87.19 98 ARG A N 1
ATOM 768 C CA . ARG A 1 98 ? -11.506 -2.166 -13.908 1.00 87.19 98 ARG A CA 1
ATOM 769 C C . ARG A 1 98 ? -12.082 -1.417 -12.712 1.00 87.19 98 ARG A C 1
ATOM 771 O O . ARG A 1 98 ? -11.941 -0.201 -12.601 1.00 87.19 98 ARG A O 1
ATOM 778 N N . GLN A 1 99 ? -12.761 -2.138 -11.838 1.00 89.06 99 GLN A N 1
ATOM 779 C CA . GLN A 1 99 ? -13.462 -1.578 -10.693 1.00 89.06 99 GLN A CA 1
ATOM 780 C C . GLN A 1 99 ? -13.140 -2.388 -9.447 1.00 89.06 99 GLN A C 1
ATOM 782 O O . GLN A 1 99 ? -13.006 -3.607 -9.497 1.00 89.06 99 GLN A O 1
ATOM 787 N N . ILE A 1 100 ? -13.024 -1.701 -8.318 1.00 89.50 100 ILE A N 1
ATOM 788 C CA . ILE A 1 100 ? -12.892 -2.330 -7.011 1.00 89.50 100 ILE A CA 1
ATOM 789 C C . ILE A 1 100 ? -14.021 -1.869 -6.105 1.00 89.50 100 ILE A C 1
ATOM 791 O O . ILE A 1 100 ? -14.291 -0.673 -5.963 1.00 89.50 100 ILE A O 1
ATOM 795 N N . HIS A 1 101 ? -14.684 -2.837 -5.486 1.00 87.38 101 HIS A N 1
ATOM 796 C CA . HIS A 1 101 ? -15.740 -2.588 -4.529 1.00 87.38 101 HIS A CA 1
ATOM 797 C C . HIS A 1 101 ? -15.155 -2.458 -3.119 1.00 87.38 101 HIS A C 1
ATOM 799 O O . HIS A 1 101 ? -14.585 -3.398 -2.564 1.00 87.38 101 HIS A O 1
ATOM 805 N N . VAL A 1 102 ? -15.300 -1.275 -2.519 1.00 83.56 102 VAL A N 1
ATOM 806 C CA . VAL A 1 102 ? -14.774 -0.978 -1.184 1.00 83.56 102 VAL A CA 1
ATOM 807 C C . VAL A 1 102 ? -15.898 -1.046 -0.158 1.00 83.56 102 VAL A C 1
ATOM 809 O O . VAL A 1 102 ? -16.626 -0.076 0.061 1.00 83.56 102 VAL A O 1
ATOM 812 N N . ALA A 1 103 ? -16.011 -2.191 0.517 1.00 78.38 103 ALA A N 1
ATOM 813 C CA . ALA A 1 103 ? -16.943 -2.371 1.626 1.00 78.38 103 ALA A CA 1
ATOM 814 C C . ALA A 1 103 ? -16.392 -1.721 2.911 1.00 78.38 103 ALA A C 1
ATOM 816 O O . ALA A 1 103 ? -15.541 -2.279 3.612 1.00 78.38 103 ALA A O 1
ATOM 817 N N . ARG A 1 104 ? -16.862 -0.511 3.233 1.00 76.88 104 ARG A N 1
ATOM 818 C CA . ARG A 1 104 ? -16.450 0.216 4.444 1.00 76.88 104 ARG A CA 1
ATOM 819 C C . ARG A 1 104 ? -17.140 -0.360 5.687 1.00 76.88 104 ARG A C 1
ATOM 821 O O . ARG A 1 104 ? -18.347 -0.560 5.718 1.00 76.88 104 ARG A O 1
ATOM 828 N N . LEU A 1 105 ? -16.367 -0.579 6.751 1.00 69.56 105 LEU A N 1
ATOM 829 C CA . LEU A 1 105 ? -16.803 -1.344 7.932 1.00 69.56 105 LEU A CA 1
ATOM 830 C C . LEU A 1 105 ? -17.637 -0.587 8.974 1.00 69.56 105 LEU A C 1
ATOM 832 O O . LEU A 1 105 ? -18.312 -1.218 9.782 1.00 69.56 105 LEU A O 1
ATOM 836 N N . LYS A 1 106 ? -17.574 0.745 9.011 1.00 60.41 106 LYS A N 1
ATOM 837 C CA . LYS A 1 106 ? -18.328 1.564 9.973 1.00 60.41 106 LYS A CA 1
ATOM 838 C C . LYS A 1 106 ? -19.354 2.403 9.227 1.00 60.41 106 LYS A C 1
ATOM 840 O O . LYS A 1 106 ? -18.981 3.448 8.708 1.00 60.41 106 LYS A O 1
ATOM 845 N N . ASN A 1 107 ? -20.611 1.951 9.202 1.00 54.25 107 ASN A N 1
ATOM 846 C CA . ASN A 1 107 ? -21.802 2.747 8.860 1.00 54.25 107 ASN A CA 1
ATOM 847 C C . ASN A 1 107 ? -21.662 3.666 7.626 1.00 54.25 107 ASN A C 1
ATOM 849 O O . ASN A 1 107 ? -22.204 4.767 7.593 1.00 54.25 107 ASN A O 1
ATOM 853 N N . SER A 1 108 ? -20.890 3.239 6.629 1.00 61.81 108 SER A N 1
ATOM 854 C CA . SER A 1 108 ? -20.496 4.067 5.495 1.00 61.81 108 SER A CA 1
ATOM 855 C C . SER A 1 108 ? -20.909 3.374 4.208 1.00 61.81 108 SER A C 1
ATOM 857 O O . SER A 1 108 ? -20.910 2.146 4.125 1.00 61.81 108 SER A O 1
ATOM 859 N N . PHE A 1 109 ? -21.306 4.179 3.225 1.00 62.84 109 PHE A N 1
ATOM 860 C CA . PHE A 1 109 ? -21.681 3.695 1.908 1.00 62.84 109 PHE A CA 1
ATOM 861 C C . PHE A 1 109 ? -20.503 2.951 1.279 1.00 62.84 109 PHE A C 1
ATOM 863 O O . PHE A 1 109 ? -19.365 3.423 1.315 1.00 62.84 109 PHE A O 1
ATOM 870 N N . SER A 1 110 ? -20.785 1.764 0.743 1.00 76.69 110 SER A N 1
ATOM 871 C CA . SER A 1 110 ? -19.802 1.051 -0.065 1.00 76.69 110 SER A CA 1
ATOM 872 C C .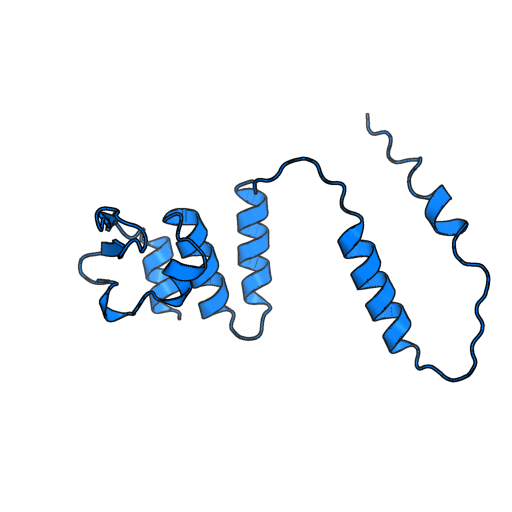 SER A 1 110 ? -19.648 1.810 -1.374 1.00 76.69 110 SER A C 1
ATOM 874 O O . SER A 1 110 ? -20.645 2.137 -2.021 1.00 76.69 110 SER A O 1
ATOM 876 N N . THR A 1 111 ? -18.410 2.129 -1.731 1.00 81.75 111 THR A N 1
ATOM 877 C CA . THR A 1 111 ? -18.108 2.915 -2.928 1.00 81.75 111 THR A CA 1
ATOM 878 C C . THR A 1 111 ? -17.341 2.044 -3.903 1.00 81.75 111 THR A C 1
ATOM 880 O O . THR A 1 111 ? -16.496 1.239 -3.505 1.00 81.75 111 THR A O 1
ATOM 883 N N . VAL A 1 112 ? -17.629 2.217 -5.187 1.00 85.00 112 VAL A N 1
ATOM 884 C CA . VAL A 1 112 ? -16.854 1.603 -6.261 1.00 85.00 112 VAL A CA 1
ATOM 885 C C . VAL A 1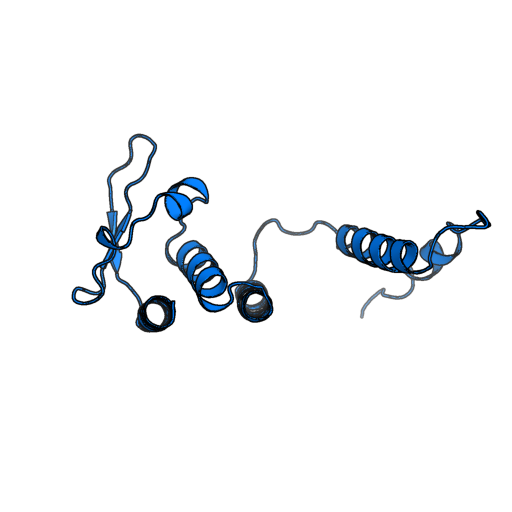 112 ? -15.775 2.585 -6.693 1.00 85.00 112 VAL A C 1
ATOM 887 O O . VAL A 1 112 ? -16.074 3.735 -7.015 1.00 85.00 112 VAL A O 1
ATOM 890 N N . HIS A 1 113 ? -14.522 2.145 -6.663 1.00 86.62 113 HIS A N 1
ATOM 891 C CA . HIS A 1 113 ? -13.388 2.930 -7.134 1.00 86.62 113 HIS A CA 1
ATOM 892 C C . HIS A 1 113 ? -12.896 2.369 -8.478 1.00 86.62 113 HIS A C 1
ATOM 894 O O . HIS A 1 113 ? -12.848 1.148 -8.647 1.00 86.62 113 HIS A O 1
ATOM 900 N N . PRO A 1 114 ? -12.529 3.220 -9.448 1.00 88.38 114 PRO A N 1
ATOM 901 C CA . PRO A 1 114 ? -11.928 2.762 -10.694 1.00 88.38 114 PRO A CA 1
ATOM 902 C C . PRO A 1 114 ? -10.480 2.308 -10.461 1.00 88.38 114 PRO A C 1
ATOM 904 O O . PRO A 1 114 ? -9.725 2.961 -9.743 1.00 88.38 114 PRO A O 1
ATOM 907 N N . LEU A 1 115 ? -10.083 1.211 -11.101 1.00 89.25 115 LEU A N 1
ATOM 908 C CA . LEU A 1 115 ? -8.717 0.691 -11.088 1.00 89.25 115 LEU A CA 1
ATOM 909 C C . LEU A 1 115 ? -7.878 1.361 -12.177 1.00 89.25 115 LEU A C 1
ATOM 911 O O . LEU A 1 115 ? -8.251 1.404 -13.356 1.00 89.25 115 LEU A O 1
ATOM 915 N N . ILE A 1 116 ? -6.695 1.834 -11.796 1.00 89.44 116 ILE A N 1
ATOM 916 C CA . ILE A 1 116 ? -5.725 2.426 -12.721 1.00 89.44 116 ILE A CA 1
ATOM 917 C C . ILE A 1 116 ? -4.934 1.296 -13.408 1.00 89.44 116 ILE A C 1
ATOM 919 O O . ILE A 1 116 ? -4.616 0.294 -12.768 1.00 89.44 116 ILE A O 1
ATOM 923 N N . PRO A 1 117 ? -4.513 1.431 -14.684 1.00 88.19 117 PRO A N 1
ATOM 924 C CA . PRO A 1 117 ? -3.740 0.389 -15.370 1.00 88.19 117 PRO A CA 1
ATOM 925 C C . PRO A 1 117 ? -2.471 -0.068 -14.634 1.00 88.19 117 PRO A C 1
ATOM 927 O O . PRO A 1 117 ? -2.047 -1.210 -14.791 1.00 88.19 117 PRO A O 1
ATOM 930 N N . ARG A 1 118 ? -1.851 0.814 -13.837 1.00 88.12 118 ARG A N 1
ATOM 931 C CA . ARG A 1 118 ? -0.708 0.465 -12.981 1.00 88.12 118 ARG A CA 1
ATOM 932 C C . ARG A 1 118 ? -1.091 -0.571 -11.923 1.00 88.12 118 ARG A C 1
ATOM 934 O O . ARG A 1 118 ? -0.355 -1.530 -11.742 1.00 88.12 118 ARG A O 1
ATOM 941 N N . GLU A 1 119 ? -2.233 -0.385 -11.271 1.00 88.12 119 GLU A N 1
ATOM 942 C CA . GLU A 1 119 ? -2.748 -1.295 -10.246 1.00 88.12 119 GLU A CA 1
ATOM 943 C C . GLU A 1 119 ? -3.157 -2.628 -10.848 1.00 88.12 119 GLU A C 1
ATOM 945 O O . GLU A 1 119 ? -2.823 -3.666 -10.295 1.00 88.12 119 GLU A O 1
ATOM 950 N N . VAL A 1 120 ? -3.814 -2.603 -12.012 1.00 89.12 120 VAL A N 1
ATOM 951 C CA . VAL A 1 120 ? -4.213 -3.823 -12.726 1.00 89.12 120 VAL A CA 1
ATOM 952 C C . VAL A 1 120 ? -2.996 -4.700 -13.011 1.00 89.12 120 VAL A C 1
ATOM 954 O O . VAL A 1 120 ? -3.053 -5.899 -12.774 1.00 89.12 120 VAL A O 1
ATOM 957 N N . ARG A 1 121 ? -1.872 -4.113 -13.441 1.00 89.75 121 ARG A N 1
ATOM 958 C CA . ARG A 1 121 ? -0.627 -4.871 -13.643 1.00 89.75 121 ARG A CA 1
ATOM 959 C C . ARG A 1 121 ? -0.095 -5.476 -12.346 1.00 89.75 121 ARG A C 1
ATOM 961 O O . ARG A 1 121 ? 0.297 -6.632 -12.352 1.00 89.75 121 ARG A O 1
ATOM 968 N N . SER A 1 122 ? -0.098 -4.722 -11.246 1.00 88.56 122 SER A N 1
ATOM 969 C CA . SER A 1 122 ? 0.336 -5.244 -9.943 1.00 88.56 122 SER A CA 1
ATOM 970 C C . SER A 1 122 ? -0.593 -6.333 -9.398 1.00 88.56 122 SER A C 1
ATOM 972 O O . SER A 1 122 ? -0.112 -7.282 -8.798 1.00 88.56 122 SER A O 1
ATOM 974 N N . LEU A 1 123 ? -1.902 -6.227 -9.638 1.00 88.38 123 LEU A N 1
ATOM 975 C CA . LEU A 1 123 ? -2.893 -7.245 -9.277 1.00 88.38 123 LEU A CA 1
ATOM 976 C C . LEU A 1 123 ? -2.815 -8.496 -10.158 1.00 88.38 123 LEU A C 1
ATOM 978 O O . LEU A 1 123 ? -3.213 -9.557 -9.710 1.00 88.38 123 LEU A O 1
ATOM 982 N N . GLN A 1 124 ? -2.358 -8.373 -11.405 1.00 87.69 124 GLN A N 1
ATOM 983 C CA . GLN A 1 124 ? -2.142 -9.512 -12.304 1.00 87.69 124 GLN A CA 1
ATOM 984 C C . GLN A 1 124 ? -0.828 -10.247 -12.033 1.00 87.69 124 GLN A C 1
ATOM 986 O O . GLN A 1 124 ? -0.703 -11.413 -12.395 1.00 87.69 124 GLN A O 1
ATOM 991 N N . ALA A 1 125 ? 0.163 -9.548 -11.479 1.00 86.44 125 ALA A N 1
ATOM 992 C CA . ALA A 1 125 ? 1.463 -10.120 -11.148 1.00 86.44 125 ALA A CA 1
ATOM 993 C C . ALA A 1 125 ? 1.456 -10.865 -9.799 1.00 86.44 125 ALA A C 1
ATOM 995 O O . ALA A 1 125 ? 2.248 -11.789 -9.611 1.00 86.44 125 ALA A O 1
ATOM 996 N N . TRP A 1 126 ? 0.547 -10.485 -8.892 1.00 84.94 126 TRP A N 1
ATOM 997 C CA . TRP A 1 126 ? 0.272 -11.188 -7.637 1.00 84.94 126 TRP A CA 1
ATOM 998 C C . TRP A 1 126 ? -0.706 -12.354 -7.825 1.00 84.94 126 TRP A C 1
ATOM 1000 O O . TRP A 1 126 ? -0.426 -13.431 -7.246 1.00 84.94 126 TRP A O 1
#

InterPro domains:
  IPR002104 Integrase, catalytic domain [PF00589] (45-126)
  IPR002104 Integrase, catalytic domain [PS51898] (42-126)
  IPR011010 DNA breaking-rejoining enzyme, catalytic core [SSF56349] (38-126)
  IPR013762 Integrase-like, catalytic domain superfamily [G3DSA:1.10.443.10] (39-126)

Foldseek 3Di:
DDPPPPPPVVVVPPDDDPPDPDDDPVVVVVVVVVVVVVPPDDDDPDDDPVNLVVVLVVCCVDPCNLVSSLLSVCCVPVVDDPVQSVVADPVQQDLPQQWGWRDDDPPDDTDIDGHDPVSSVSVVVD

Sequence (126 aa):
MPSSALSVSYAALIFPTLSLPGFSCVIIHFFLFFFLWSASVQKRKFLTPEEVSLLLDAALCGANPERNHCLILMAFLHGFRVSELLRLRLSDIDLHGRQIHVARLKNSFSTVHPLIPREVRSLQAW

pLDDT: mean 73.42, std 17.46, range [40.97, 92.25]